Protein AF-A0A969CNP7-F1 (afdb_monomer_lite)

pLDDT: mean 70.11, std 17.5, range [32.59, 90.19]

Foldseek 3Di:
DDPPVFKDPWFFQLVCVVVLVPQFFWKKFQADLAHARRTIIMGGRDDPPCVVVVQVVVVVVRIHTADTSVVLVVLVVVLCVVPVPDDSVSSRVSSSVCRVVVDDDPPPPPPDDDDPPDDDDDDDDDDDDDDDDD

Secondary structure (DSSP, 8-state):
---TTTBPPPEEHHHHHHTTTTT-SEEEEES-SS--TTSEEEEE-S-GGGHHHHHHHHHHTTEEEEEEHHHHHHHHHHHHHH-TT--HHHHHHHHHHHHHH-SPPPGGGS------S-----------------

Sequence (134 aa):
MFTRDKFRKIKRLKCFLEEKSQHCQWLFILDTEELNLNSLCLALREDLNEFHEYTEQLKNNGFREFLSSARLENIVENLQKQKFDYTDSDLTLALNFYWKNNAFIDLECIASPSIPRGARHPLAREKRFNWSLR

Structure (mmCIF, N/CA/C/O backbone):
data_AF-A0A969CNP7-F1
#
_entry.id   AF-A0A969CNP7-F1
#
loop_
_atom_site.group_PDB
_atom_site.id
_atom_site.type_symbol
_atom_site.label_atom_id
_atom_site.label_alt_id
_atom_site.label_comp_id
_atom_site.label_asym_id
_atom_site.label_entity_id
_atom_site.label_seq_id
_atom_site.pdbx_PDB_ins_code
_atom_site.Cartn_x
_atom_site.Cartn_y
_atom_site.Cartn_z
_atom_site.occupancy
_atom_site.B_iso_or_equiv
_atom_site.auth_seq_id
_atom_site.auth_comp_id
_atom_site.auth_asym_id
_atom_site.auth_atom_id
_atom_site.pdbx_PDB_model_num
ATOM 1 N N . MET A 1 1 ? 17.282 -10.656 -15.027 1.00 47.03 1 MET A N 1
ATOM 2 C CA . MET A 1 1 ? 17.903 -11.292 -13.841 1.00 47.03 1 MET A CA 1
ATOM 3 C C . MET A 1 1 ? 17.936 -10.222 -12.757 1.00 47.03 1 MET A C 1
ATOM 5 O O . MET A 1 1 ? 18.595 -9.220 -12.973 1.00 47.03 1 MET A O 1
ATOM 9 N N . PHE A 1 2 ? 17.150 -10.349 -11.680 1.00 50.88 2 PHE A N 1
ATOM 10 C CA . PHE A 1 2 ? 17.080 -9.323 -10.628 1.00 50.88 2 PHE A CA 1
ATOM 11 C C . PHE A 1 2 ? 18.447 -9.177 -9.950 1.00 50.88 2 PHE A C 1
ATOM 13 O O . PHE A 1 2 ? 18.925 -10.128 -9.328 1.00 50.88 2 PHE A O 1
ATOM 20 N N . THR A 1 3 ? 19.077 -8.008 -10.027 1.00 52.56 3 THR A N 1
ATOM 21 C CA . THR A 1 3 ? 20.158 -7.658 -9.102 1.00 52.56 3 THR A CA 1
ATOM 22 C C . THR A 1 3 ? 19.531 -7.526 -7.717 1.00 52.56 3 THR A C 1
ATOM 24 O O . THR A 1 3 ? 18.732 -6.630 -7.448 1.00 52.56 3 THR A O 1
ATOM 27 N N . ARG A 1 4 ? 19.831 -8.493 -6.840 1.00 53.84 4 ARG A N 1
ATOM 28 C CA . ARG A 1 4 ? 19.247 -8.616 -5.490 1.00 53.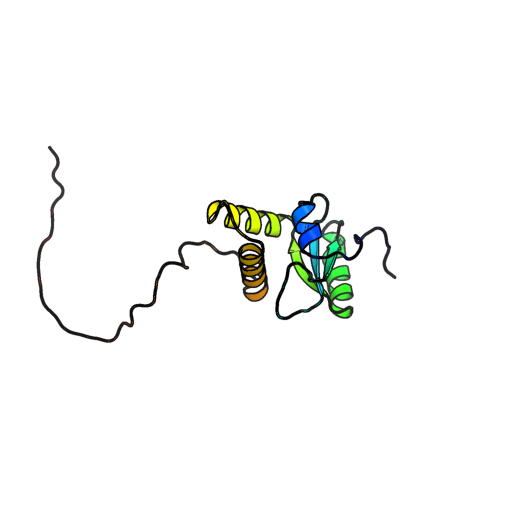84 4 ARG A CA 1
ATOM 29 C C . ARG A 1 4 ? 19.452 -7.376 -4.613 1.00 53.84 4 ARG A C 1
ATOM 31 O O . ARG A 1 4 ? 18.757 -7.243 -3.613 1.00 53.84 4 ARG A O 1
ATOM 38 N N . ASP A 1 5 ? 20.360 -6.485 -4.992 1.00 60.81 5 ASP A N 1
ATOM 39 C CA . ASP A 1 5 ? 20.718 -5.293 -4.227 1.00 60.81 5 ASP A CA 1
ATOM 40 C C . ASP A 1 5 ? 19.753 -4.108 -4.417 1.00 60.81 5 ASP A C 1
ATOM 42 O O . ASP A 1 5 ? 19.689 -3.232 -3.554 1.00 60.81 5 ASP A O 1
ATOM 46 N N . LYS A 1 6 ? 18.957 -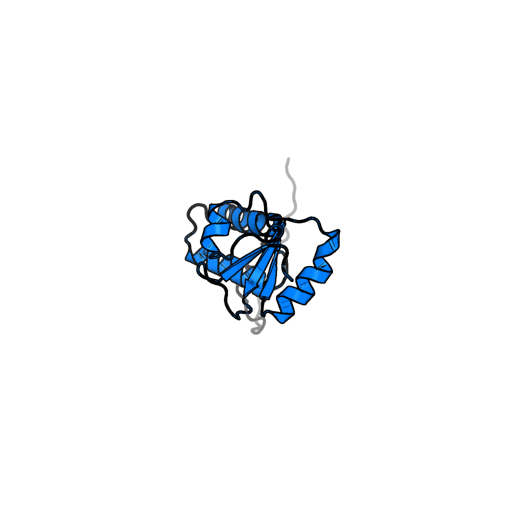4.090 -5.498 1.00 63.50 6 LYS A N 1
ATOM 47 C CA . LYS A 1 6 ? 18.099 -2.939 -5.861 1.00 63.50 6 LYS A CA 1
ATOM 48 C C . LYS A 1 6 ? 16.714 -2.960 -5.207 1.00 63.50 6 LYS A C 1
ATOM 50 O O . LYS A 1 6 ? 16.108 -1.917 -4.941 1.00 63.50 6 LYS A O 1
ATOM 55 N N . PHE A 1 7 ? 16.230 -4.159 -4.897 1.00 66.00 7 PHE A N 1
ATOM 56 C CA . PHE A 1 7 ? 14.933 -4.388 -4.272 1.00 66.00 7 PHE A CA 1
ATOM 57 C C . PHE A 1 7 ? 15.101 -4.805 -2.817 1.00 66.00 7 PHE A C 1
ATOM 59 O O . PHE A 1 7 ? 15.885 -5.697 -2.489 1.00 66.00 7 PHE A O 1
ATOM 66 N N . ARG A 1 8 ? 14.310 -4.214 -1.916 1.00 68.81 8 ARG A N 1
ATOM 67 C CA . ARG A 1 8 ? 14.160 -4.807 -0.582 1.00 68.81 8 ARG A CA 1
ATOM 68 C C . ARG A 1 8 ? 13.380 -6.118 -0.699 1.00 68.81 8 ARG A C 1
ATOM 70 O O . ARG A 1 8 ? 12.585 -6.309 -1.613 1.00 68.81 8 ARG A O 1
ATOM 77 N N . LYS A 1 9 ? 13.583 -7.006 0.279 1.00 77.50 9 LYS A N 1
ATOM 78 C CA . LYS A 1 9 ? 12.765 -8.216 0.440 1.00 77.50 9 LYS A CA 1
ATOM 79 C C . LYS A 1 9 ? 11.278 -7.853 0.395 1.00 77.50 9 LYS A C 1
ATOM 81 O O . LYS A 1 9 ? 10.885 -6.839 0.974 1.00 77.50 9 LYS A O 1
ATOM 86 N N . ILE A 1 10 ? 10.481 -8.710 -0.241 1.00 82.06 10 ILE A N 1
ATOM 87 C CA . ILE A 1 10 ? 9.021 -8.635 -0.186 1.00 82.06 10 ILE A CA 1
ATOM 88 C C . ILE A 1 10 ? 8.603 -8.692 1.287 1.00 82.06 10 ILE A C 1
ATOM 90 O O . ILE A 1 10 ? 9.034 -9.584 2.024 1.00 82.06 10 ILE A O 1
ATOM 94 N N . LYS A 1 11 ? 7.787 -7.732 1.721 1.00 85.62 11 LYS A N 1
ATOM 95 C CA . LYS A 1 11 ? 7.200 -7.690 3.067 1.00 85.62 11 LYS A CA 1
ATOM 96 C C . LYS A 1 11 ? 5.724 -7.324 2.970 1.00 85.62 11 LYS A C 1
ATOM 98 O O . LYS A 1 11 ? 5.232 -6.955 1.910 1.00 85.62 11 LYS A O 1
ATOM 103 N N . ARG A 1 12 ? 5.022 -7.417 4.094 1.00 87.69 12 ARG A N 1
ATOM 104 C CA . ARG A 1 12 ? 3.648 -6.923 4.212 1.00 87.69 12 ARG A CA 1
ATOM 105 C C . ARG A 1 12 ? 3.632 -5.397 4.252 1.00 87.69 12 ARG A C 1
ATOM 107 O O . ARG A 1 12 ? 4.556 -4.797 4.807 1.00 87.69 12 ARG A O 1
ATOM 114 N N . LEU A 1 13 ? 2.569 -4.791 3.730 1.00 85.62 13 LEU A N 1
ATOM 115 C CA . LEU A 1 13 ? 2.358 -3.340 3.730 1.00 85.62 13 LEU A CA 1
ATOM 116 C C . LEU A 1 13 ? 2.531 -2.722 5.125 1.00 85.62 13 LEU A C 1
ATOM 118 O O . LEU A 1 13 ? 3.231 -1.722 5.265 1.00 85.62 13 LEU A O 1
ATOM 122 N N . LYS A 1 14 ? 1.992 -3.370 6.167 1.00 85.88 14 LYS A N 1
ATOM 123 C CA . LYS A 1 14 ? 2.135 -2.925 7.563 1.00 85.88 14 LYS A CA 1
ATOM 124 C C . LYS A 1 14 ? 3.589 -2.701 7.972 1.00 85.88 14 LYS A C 1
ATOM 126 O O . LYS A 1 14 ? 3.914 -1.657 8.524 1.00 85.88 14 LYS A O 1
ATOM 131 N N . CYS A 1 15 ? 4.472 -3.641 7.632 1.00 83.75 15 CYS A N 1
ATOM 132 C CA . CYS A 1 15 ? 5.887 -3.550 7.982 1.00 83.75 15 CYS A CA 1
ATOM 133 C C . CYS A 1 15 ? 6.561 -2.340 7.323 1.00 83.75 15 CYS A C 1
ATOM 135 O O . CYS A 1 15 ? 7.448 -1.738 7.915 1.00 83.75 15 CYS A O 1
ATOM 137 N N . PHE A 1 16 ? 6.151 -1.968 6.106 1.00 80.94 16 PHE A N 1
ATOM 138 C CA . PHE A 1 16 ? 6.691 -0.781 5.438 1.00 80.94 16 PHE A CA 1
ATOM 139 C C . PHE A 1 16 ? 6.218 0.520 6.090 1.00 80.94 16 PHE A C 1
ATOM 141 O O . PHE A 1 16 ? 7.016 1.446 6.233 1.00 80.94 16 PHE A O 1
ATOM 148 N N . LEU A 1 17 ? 4.953 0.567 6.517 1.00 81.12 17 LEU A N 1
ATOM 149 C CA . LEU A 1 17 ? 4.370 1.724 7.200 1.00 81.12 17 LEU A CA 1
ATOM 150 C C . LEU A 1 17 ? 4.998 1.936 8.588 1.00 81.12 17 LEU A C 1
ATOM 152 O O . LEU A 1 17 ? 5.326 3.064 8.947 1.00 81.12 17 LEU A O 1
ATOM 156 N N . GLU A 1 18 ? 5.242 0.857 9.337 1.00 81.50 18 GLU A N 1
ATOM 157 C CA . GLU A 1 18 ? 5.904 0.899 10.652 1.00 81.50 18 GLU A CA 1
ATOM 158 C C . GLU A 1 18 ? 7.392 1.278 10.556 1.00 81.50 18 GLU A C 1
ATOM 160 O O . GLU A 1 18 ? 7.897 2.036 11.383 1.00 81.50 18 GLU A O 1
ATOM 165 N N . GLU A 1 19 ? 8.095 0.816 9.515 1.00 76.75 19 GLU A N 1
ATOM 166 C CA . GLU A 1 19 ? 9.504 1.160 9.253 1.00 76.75 19 GLU A CA 1
ATOM 167 C C . GLU A 1 19 ? 9.694 2.604 8.738 1.00 76.75 19 GLU A C 1
ATOM 169 O O . GLU A 1 19 ? 10.824 3.006 8.443 1.00 76.75 19 GLU A O 1
ATOM 174 N N . LYS A 1 20 ? 8.607 3.384 8.614 1.00 63.41 20 LYS A N 1
ATOM 175 C CA . LYS A 1 20 ? 8.590 4.765 8.102 1.00 63.41 20 LYS A CA 1
ATOM 176 C C . LYS A 1 20 ? 9.331 4.946 6.777 1.00 63.41 20 LYS A C 1
ATOM 178 O O . LYS A 1 20 ? 9.938 5.984 6.553 1.00 63.41 20 LYS A O 1
ATOM 183 N N . SER A 1 21 ? 9.323 3.932 5.911 1.00 60.81 21 SER A N 1
ATOM 184 C CA . SER A 1 21 ? 9.784 4.040 4.518 1.00 60.81 21 SER A CA 1
ATOM 185 C C . SER A 1 21 ? 11.183 4.646 4.287 1.00 60.81 21 SER A C 1
ATOM 187 O O . SER A 1 21 ? 11.491 4.968 3.142 1.00 60.81 21 SER A O 1
ATOM 189 N N . GLN A 1 22 ? 12.051 4.772 5.307 1.00 59.06 22 GLN A N 1
ATOM 190 C CA . GLN A 1 22 ? 13.171 5.742 5.332 1.00 59.06 22 GLN A CA 1
ATOM 191 C C . GLN A 1 22 ? 14.232 5.559 4.230 1.00 59.06 22 GLN A C 1
ATOM 193 O O . GLN A 1 22 ? 15.147 6.366 4.094 1.00 59.06 22 GLN A O 1
ATOM 198 N N . HIS A 1 23 ? 14.127 4.499 3.429 1.00 62.12 23 HIS A N 1
ATOM 199 C CA . HIS A 1 23 ? 15.056 4.185 2.349 1.00 62.12 23 HIS A CA 1
ATOM 200 C C . HIS A 1 23 ? 14.383 3.575 1.113 1.00 62.12 23 HIS A C 1
ATOM 202 O O . HIS A 1 23 ? 15.036 2.820 0.393 1.00 62.12 23 HIS A O 1
ATOM 208 N N . CYS A 1 24 ? 13.087 3.792 0.887 1.00 66.44 24 CYS A N 1
ATOM 209 C CA . CYS A 1 24 ? 12.445 3.389 -0.364 1.00 66.44 24 CYS A CA 1
ATOM 210 C C . CYS A 1 24 ? 11.841 4.597 -1.065 1.00 66.44 24 CYS A C 1
ATOM 212 O O . CYS A 1 24 ? 11.180 5.406 -0.426 1.00 66.44 24 CYS A O 1
ATOM 214 N N . GLN A 1 25 ? 12.071 4.718 -2.371 1.00 73.44 25 GLN A N 1
ATOM 215 C CA . GLN A 1 25 ? 11.462 5.779 -3.173 1.00 73.44 25 GLN A CA 1
ATOM 216 C C . GLN A 1 25 ? 10.072 5.358 -3.648 1.00 73.44 25 GLN A C 1
ATOM 218 O O . GLN A 1 25 ? 9.151 6.167 -3.615 1.00 73.44 25 GLN A O 1
ATOM 223 N N . TRP A 1 26 ? 9.904 4.077 -3.999 1.00 80.31 26 TRP A N 1
ATOM 224 C CA . TRP A 1 26 ? 8.679 3.548 -4.598 1.00 80.31 26 TRP A CA 1
ATOM 225 C C . TRP A 1 26 ? 8.259 2.216 -3.984 1.00 80.31 26 TRP A C 1
ATOM 227 O O . TRP A 1 26 ? 9.102 1.356 -3.705 1.00 80.31 26 TRP A O 1
ATOM 237 N N . LEU A 1 27 ? 6.951 2.039 -3.800 1.00 84.38 27 LEU A N 1
ATOM 238 C CA . LEU A 1 27 ? 6.337 0.768 -3.436 1.00 84.38 27 LEU A CA 1
ATOM 239 C C . LEU A 1 27 ? 5.507 0.210 -4.584 1.00 84.38 27 LEU A C 1
ATOM 241 O O . LEU A 1 27 ? 4.725 0.915 -5.219 1.00 84.38 27 LEU A O 1
ATOM 245 N N . PHE A 1 28 ? 5.632 -1.096 -4.763 1.00 86.06 28 PHE A N 1
ATOM 246 C CA . PHE A 1 28 ? 4.841 -1.907 -5.670 1.00 86.06 28 PHE A CA 1
ATOM 247 C C . PHE A 1 28 ? 4.051 -2.919 -4.851 1.00 86.06 28 PHE A C 1
ATOM 249 O O . PHE A 1 28 ? 4.574 -3.474 -3.882 1.00 86.06 28 PHE A O 1
ATOM 256 N N . ILE A 1 29 ? 2.805 -3.172 -5.229 1.00 86.56 29 ILE A N 1
ATOM 257 C CA . ILE A 1 29 ? 1.929 -4.137 -4.562 1.00 86.56 29 ILE A CA 1
ATOM 258 C C . ILE A 1 29 ? 1.536 -5.208 -5.565 1.00 86.56 29 ILE A C 1
ATOM 260 O O . ILE A 1 29 ? 1.343 -4.911 -6.740 1.00 86.56 29 ILE A O 1
ATOM 264 N N . LEU A 1 30 ? 1.452 -6.457 -5.114 1.00 85.00 30 LEU A N 1
ATOM 265 C CA . LEU A 1 30 ? 0.902 -7.534 -5.933 1.00 85.00 30 LEU A CA 1
ATOM 266 C C . LEU A 1 30 ? -0.520 -7.157 -6.384 1.00 85.00 30 LEU A C 1
ATOM 268 O O . LEU A 1 30 ? -1.326 -6.753 -5.549 1.00 85.00 30 LEU A O 1
ATOM 272 N N . ASP A 1 31 ? -0.806 -7.258 -7.680 1.00 79.75 31 ASP A N 1
ATOM 273 C CA . ASP A 1 31 ? -2.037 -6.775 -8.306 1.00 79.75 31 ASP A CA 1
ATOM 274 C C . ASP A 1 31 ? -3.259 -7.382 -7.605 1.00 79.75 31 ASP A C 1
ATOM 276 O O . ASP A 1 31 ? -3.496 -8.589 -7.630 1.00 79.75 31 ASP A O 1
ATOM 280 N N . THR A 1 32 ? -3.984 -6.520 -6.897 1.00 80.75 32 THR A N 1
ATOM 281 C CA . THR A 1 32 ? -5.132 -6.860 -6.060 1.00 80.75 32 THR A CA 1
ATOM 282 C C . THR A 1 32 ? -6.169 -5.753 -6.180 1.00 80.75 32 THR A C 1
ATOM 284 O O . THR A 1 32 ? -5.832 -4.567 -6.261 1.00 80.75 32 THR A O 1
ATOM 287 N N . GLU A 1 33 ? -7.444 -6.132 -6.176 1.00 79.56 33 GLU A N 1
ATOM 288 C CA . GLU A 1 33 ? -8.555 -5.176 -6.229 1.00 79.56 33 GLU A CA 1
ATOM 289 C C . GLU A 1 33 ? -8.658 -4.353 -4.942 1.00 79.56 33 GLU A C 1
ATOM 291 O O . GLU A 1 33 ? -8.992 -3.165 -4.975 1.00 79.56 33 GLU A O 1
ATOM 296 N N . GLU A 1 34 ? -8.319 -4.972 -3.809 1.00 82.94 34 GLU A N 1
ATOM 297 C CA . GLU A 1 34 ? -8.338 -4.334 -2.499 1.00 82.94 34 GLU A CA 1
ATOM 298 C C . GLU A 1 34 ? -7.012 -4.515 -1.772 1.00 82.94 34 GLU A C 1
ATOM 300 O O . GLU A 1 34 ? -6.431 -5.605 -1.713 1.00 82.94 34 GLU A O 1
ATOM 305 N N . LEU A 1 35 ? -6.538 -3.413 -1.202 1.00 85.75 35 LEU A N 1
ATOM 306 C CA . LEU A 1 35 ? -5.367 -3.388 -0.349 1.00 85.75 35 LEU A CA 1
ATOM 307 C C . LEU A 1 35 ? -5.757 -3.744 1.077 1.00 85.75 35 LEU A C 1
ATOM 309 O O . LEU A 1 35 ? -6.780 -3.313 1.601 1.00 85.75 35 LEU A O 1
ATOM 313 N N . ASN A 1 36 ? -4.896 -4.485 1.751 1.00 87.81 36 ASN A N 1
ATOM 314 C CA . ASN A 1 36 ? -4.958 -4.634 3.191 1.00 87.81 36 ASN A CA 1
ATOM 315 C C . ASN A 1 36 ? -3.542 -4.564 3.767 1.00 87.81 36 ASN A C 1
ATOM 317 O O . ASN A 1 36 ? -2.542 -4.627 3.053 1.00 87.81 36 ASN A O 1
ATOM 321 N N . LEU A 1 37 ? -3.440 -4.448 5.085 1.00 87.31 37 LEU A N 1
ATOM 322 C CA . LEU A 1 37 ? -2.149 -4.340 5.767 1.00 87.31 37 LEU A CA 1
ATOM 323 C C . LEU A 1 37 ? -1.248 -5.579 5.592 1.00 87.31 37 LEU A C 1
ATOM 325 O O . LEU A 1 37 ? -0.036 -5.492 5.799 1.00 87.31 37 LEU A O 1
ATOM 329 N N . ASN A 1 38 ? 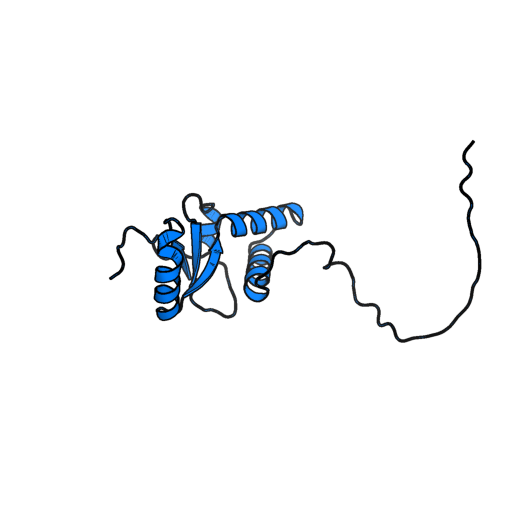-1.816 -6.717 5.183 1.00 87.50 38 ASN A N 1
ATOM 330 C CA . ASN A 1 38 ? -1.091 -7.944 4.866 1.00 87.50 38 ASN A CA 1
ATOM 331 C C . ASN A 1 38 ? -0.745 -8.088 3.375 1.00 87.50 38 ASN A C 1
ATOM 333 O O . ASN A 1 38 ? -0.062 -9.055 3.030 1.00 87.50 38 ASN A O 1
ATOM 337 N N . SER A 1 39 ? -1.169 -7.159 2.511 1.00 87.75 39 SER A N 1
ATOM 338 C CA . SER A 1 39 ? -0.827 -7.165 1.089 1.00 87.75 39 SER A CA 1
ATOM 339 C C . SER A 1 39 ? 0.688 -7.199 0.911 1.00 87.75 39 SER A C 1
ATOM 341 O O . SER A 1 39 ? 1.435 -6.533 1.637 1.00 87.75 39 SER A O 1
ATOM 343 N N . LEU A 1 40 ? 1.141 -8.022 -0.035 1.00 87.75 40 LEU A N 1
ATOM 344 C CA . LEU A 1 40 ? 2.557 -8.180 -0.331 1.00 87.75 40 LEU A CA 1
ATOM 345 C C . LEU A 1 40 ? 3.055 -6.975 -1.120 1.00 87.75 40 LEU A C 1
ATOM 347 O O . LEU A 1 40 ? 2.540 -6.655 -2.191 1.00 87.75 40 LEU A O 1
ATOM 351 N N . CYS A 1 41 ? 4.091 -6.350 -0.581 1.00 85.62 41 CYS A N 1
ATOM 352 C CA . CYS A 1 41 ? 4.700 -5.146 -1.102 1.00 85.62 41 CYS A CA 1
ATOM 353 C C . CYS A 1 41 ? 6.175 -5.390 -1.407 1.00 85.62 41 CYS A C 1
ATOM 355 O O . CYS A 1 41 ? 6.891 -6.070 -0.659 1.00 85.62 41 CYS A O 1
ATOM 357 N N . LEU A 1 42 ? 6.639 -4.773 -2.483 1.00 86.12 42 LEU A N 1
ATOM 358 C CA . LEU A 1 42 ? 8.035 -4.702 -2.869 1.00 86.12 42 LEU A CA 1
ATOM 359 C C . LEU A 1 42 ? 8.461 -3.237 -2.878 1.00 86.12 42 LEU A C 1
ATOM 361 O O . LEU A 1 42 ? 7.763 -2.386 -3.423 1.00 86.12 42 LEU A O 1
ATOM 365 N N . ALA A 1 43 ? 9.611 -2.946 -2.279 1.00 82.62 43 ALA A N 1
ATOM 366 C CA . ALA A 1 43 ? 10.140 -1.593 -2.227 1.00 82.62 43 ALA A CA 1
ATOM 367 C C . ALA A 1 43 ? 11.380 -1.456 -3.107 1.00 82.62 43 ALA A C 1
ATOM 369 O O . ALA A 1 43 ? 12.325 -2.247 -2.981 1.00 82.62 43 ALA A O 1
ATOM 370 N N . LEU A 1 44 ? 11.381 -0.426 -3.946 1.00 80.31 44 LEU A N 1
ATOM 371 C CA . LEU A 1 44 ? 12.506 -0.037 -4.785 1.00 80.31 44 LEU A CA 1
ATOM 372 C C . LEU A 1 44 ? 13.311 1.064 -4.081 1.00 80.31 44 LEU A C 1
ATOM 374 O O . LEU A 1 44 ? 12.746 2.049 -3.589 1.00 80.31 44 LEU A O 1
ATOM 378 N N . ARG A 1 45 ? 14.631 0.865 -3.992 1.00 74.62 45 ARG A N 1
ATOM 379 C CA . ARG A 1 45 ? 15.553 1.811 -3.339 1.00 74.62 45 ARG A CA 1
ATOM 380 C C . ARG A 1 45 ? 16.169 2.843 -4.288 1.00 74.62 45 ARG A C 1
ATOM 382 O O . ARG A 1 45 ? 16.671 3.847 -3.798 1.00 74.62 45 ARG A O 1
ATOM 389 N N . GLU A 1 46 ? 16.191 2.573 -5.589 1.00 68.38 46 GLU A N 1
ATOM 390 C CA . GLU A 1 46 ? 16.976 3.350 -6.555 1.00 68.38 46 GLU A CA 1
ATOM 391 C C . GLU A 1 46 ? 16.273 4.592 -7.106 1.00 68.38 46 GLU A C 1
ATOM 393 O O . GLU A 1 46 ? 15.045 4.690 -7.081 1.00 68.38 46 GLU A O 1
ATOM 398 N N . ASP A 1 47 ? 17.107 5.498 -7.630 1.00 62.03 47 ASP A N 1
ATOM 399 C CA . ASP A 1 47 ? 16.727 6.710 -8.347 1.00 62.03 47 ASP A CA 1
ATOM 400 C C . ASP A 1 47 ? 16.024 6.426 -9.682 1.00 62.03 47 ASP A C 1
ATOM 402 O O . ASP A 1 47 ? 16.244 5.419 -10.356 1.00 62.03 47 ASP A O 1
ATOM 406 N N . LEU A 1 48 ? 15.207 7.402 -10.078 1.00 61.06 48 LEU A N 1
ATOM 407 C CA . LEU A 1 48 ? 14.250 7.412 -11.191 1.00 61.06 48 LEU A CA 1
ATOM 408 C C . LEU A 1 48 ? 14.774 6.953 -12.567 1.00 61.06 48 LEU A C 1
ATOM 410 O O . LEU A 1 48 ? 13.963 6.651 -13.441 1.00 61.06 48 LEU A O 1
ATOM 414 N N . ASN A 1 49 ? 16.090 6.888 -12.782 1.00 66.12 49 ASN A N 1
ATOM 415 C CA . ASN A 1 49 ? 16.690 6.641 -14.098 1.00 66.12 49 ASN A CA 1
ATOM 416 C C . ASN A 1 49 ? 16.355 5.257 -14.679 1.00 66.12 49 ASN A C 1
ATOM 418 O O . ASN A 1 49 ? 16.204 5.132 -15.890 1.00 66.12 49 ASN A O 1
ATOM 422 N N . GLU A 1 50 ? 16.191 4.235 -13.835 1.00 67.44 50 GLU A N 1
ATOM 423 C CA . GLU A 1 50 ? 15.810 2.875 -14.261 1.00 67.44 50 GLU A CA 1
ATOM 424 C C . GLU A 1 50 ? 14.356 2.521 -13.882 1.00 67.44 50 GLU A C 1
ATOM 426 O O . GLU A 1 50 ? 13.890 1.401 -14.098 1.00 67.44 50 GLU A O 1
ATOM 431 N N . PHE A 1 51 ? 13.600 3.478 -13.331 1.00 73.50 51 PHE A N 1
ATOM 432 C CA . PHE A 1 51 ? 12.250 3.250 -12.806 1.00 73.50 51 PHE A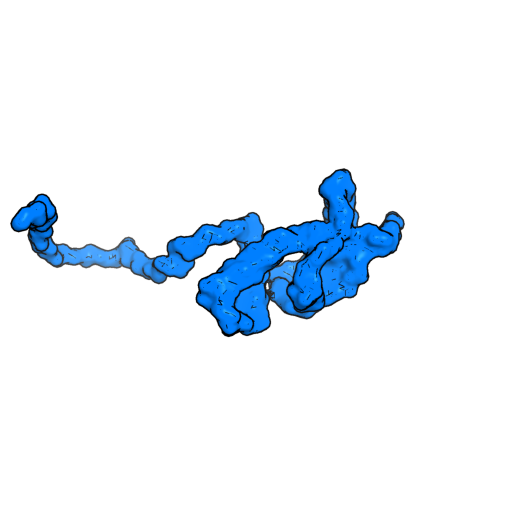 CA 1
ATOM 433 C C . PHE A 1 51 ? 11.292 2.663 -13.850 1.00 73.50 51 PHE A C 1
ATOM 435 O O . PHE A 1 51 ? 10.510 1.764 -13.539 1.00 73.50 51 PHE A O 1
ATOM 442 N N . HIS A 1 52 ? 11.366 3.143 -15.094 1.00 73.81 52 HIS A N 1
ATOM 443 C CA . HIS A 1 52 ? 10.487 2.682 -16.166 1.00 73.81 52 HIS A CA 1
ATOM 444 C C . HIS A 1 52 ? 10.738 1.211 -16.525 1.00 73.81 52 HIS A C 1
ATOM 446 O O . HIS A 1 52 ? 9.792 0.430 -16.609 1.00 73.81 52 HIS A O 1
ATOM 452 N N . GLU A 1 53 ? 12.006 0.812 -16.654 1.00 75.56 53 GLU A N 1
ATOM 453 C CA . GLU A 1 53 ? 12.374 -0.570 -16.968 1.00 75.56 53 GLU A CA 1
ATOM 454 C C . GLU A 1 53 ? 11.927 -1.528 -15.854 1.00 75.56 53 GLU A C 1
ATOM 456 O O . GLU A 1 53 ? 11.322 -2.569 -16.127 1.00 75.56 53 GLU A O 1
ATOM 461 N N . TYR A 1 54 ? 12.137 -1.152 -14.589 1.00 76.69 54 TYR A N 1
ATOM 462 C CA . TYR A 1 54 ? 11.687 -1.963 -13.458 1.00 76.69 54 TYR A CA 1
ATOM 463 C C . TYR A 1 54 ? 10.173 -2.047 -13.347 1.00 76.69 54 TYR A C 1
ATOM 465 O O . TYR A 1 54 ? 9.648 -3.109 -13.018 1.00 76.69 54 TYR A O 1
ATOM 473 N N . THR A 1 55 ? 9.465 -0.959 -13.636 1.00 77.31 55 THR A N 1
ATOM 474 C CA . THR A 1 55 ? 8.002 -0.938 -13.595 1.00 77.31 55 THR A CA 1
ATOM 475 C C . THR A 1 55 ? 7.417 -1.923 -14.602 1.00 77.31 55 THR A C 1
ATOM 477 O O . THR A 1 55 ? 6.545 -2.714 -14.244 1.00 77.31 55 THR A O 1
ATOM 480 N N . GLU A 1 56 ? 7.934 -1.953 -15.831 1.00 80.81 56 GLU A N 1
ATOM 481 C CA . GLU A 1 56 ? 7.482 -2.905 -16.852 1.00 80.81 56 GLU A CA 1
ATOM 482 C C . GLU A 1 56 ? 7.824 -4.356 -16.480 1.00 80.81 56 GLU A C 1
ATOM 484 O O . GLU A 1 56 ? 6.988 -5.255 -16.601 1.00 80.81 56 GLU A O 1
ATOM 489 N N . GLN A 1 57 ? 9.016 -4.604 -15.931 1.00 78.56 57 GLN A N 1
ATOM 490 C CA . GLN A 1 57 ? 9.385 -5.936 -15.444 1.00 78.56 57 GLN A CA 1
ATOM 491 C C . GLN A 1 57 ? 8.508 -6.399 -14.270 1.00 78.56 57 GLN A C 1
ATOM 493 O O . GLN A 1 57 ? 8.144 -7.574 -14.196 1.00 78.56 57 GLN A O 1
ATOM 498 N N . LEU A 1 58 ? 8.151 -5.508 -13.345 1.00 79.88 58 LEU A N 1
ATOM 499 C CA . LEU A 1 58 ? 7.313 -5.830 -12.190 1.00 79.88 58 LEU A CA 1
ATOM 500 C C . LEU A 1 58 ? 5.853 -6.062 -12.575 1.00 79.88 58 LEU A C 1
ATOM 502 O O . LEU A 1 58 ? 5.253 -7.013 -12.071 1.00 79.88 58 LEU A O 1
ATOM 506 N N . LYS A 1 59 ? 5.320 -5.295 -13.531 1.00 80.25 59 LYS A N 1
ATOM 507 C CA . LYS A 1 59 ? 4.002 -5.557 -14.132 1.00 80.25 59 LYS A CA 1
ATOM 508 C C . LYS A 1 59 ? 3.912 -6.963 -14.710 1.00 80.25 59 LYS A C 1
ATOM 510 O O . LYS A 1 59 ? 2.954 -7.676 -14.424 1.00 80.25 59 LYS A O 1
ATOM 515 N N . ASN A 1 60 ? 4.947 -7.410 -15.422 1.00 80.75 60 ASN A N 1
ATOM 516 C CA . ASN A 1 60 ? 5.007 -8.775 -15.958 1.00 80.75 60 ASN A CA 1
ATOM 517 C C . ASN A 1 60 ? 5.042 -9.862 -14.868 1.00 80.75 60 ASN A C 1
ATOM 519 O O . ASN A 1 60 ? 4.706 -11.011 -15.138 1.00 80.75 60 ASN A O 1
ATOM 523 N N . ASN A 1 61 ? 5.419 -9.508 -13.637 1.00 79.88 61 ASN A N 1
ATOM 524 C CA . ASN A 1 61 ? 5.393 -10.392 -12.469 1.00 79.88 61 ASN A CA 1
ATOM 525 C C . ASN A 1 61 ? 4.138 -10.197 -11.596 1.00 79.88 61 ASN A C 1
ATOM 527 O O . ASN A 1 61 ? 4.105 -10.665 -10.458 1.00 79.88 61 ASN A O 1
ATOM 531 N N . GLY A 1 62 ? 3.119 -9.499 -12.106 1.00 81.50 62 GLY A N 1
ATOM 532 C CA . GLY A 1 62 ? 1.857 -9.271 -11.408 1.00 81.50 62 GLY A CA 1
ATOM 533 C C . GLY A 1 62 ? 1.933 -8.220 -10.306 1.00 81.50 62 GLY A C 1
ATOM 534 O O . GLY A 1 62 ? 1.090 -8.227 -9.422 1.00 81.50 62 GLY A O 1
ATOM 535 N N . PHE A 1 63 ? 2.927 -7.331 -10.310 1.00 82.44 63 PHE A N 1
ATOM 536 C CA . PHE A 1 63 ? 2.982 -6.192 -9.395 1.00 82.44 63 PHE A CA 1
ATOM 537 C C . PHE A 1 63 ? 2.508 -4.919 -10.089 1.00 82.44 63 PHE A C 1
ATOM 539 O O . PHE A 1 63 ? 2.872 -4.637 -11.228 1.00 82.44 63 PHE A O 1
ATOM 546 N N . ARG A 1 64 ? 1.750 -4.099 -9.369 1.00 82.75 64 ARG A N 1
ATOM 547 C CA . ARG A 1 64 ? 1.336 -2.767 -9.796 1.00 82.75 64 ARG A CA 1
ATOM 548 C C . ARG A 1 64 ? 2.020 -1.708 -8.933 1.00 82.75 64 ARG A C 1
ATOM 550 O O . ARG A 1 64 ? 2.217 -1.885 -7.730 1.00 82.75 64 ARG A O 1
ATOM 557 N N . GLU A 1 65 ? 2.411 -0.611 -9.572 1.00 81.56 65 GLU A N 1
ATOM 558 C CA . GLU A 1 65 ? 2.928 0.579 -8.897 1.00 81.56 65 GLU A CA 1
ATOM 559 C C . GLU A 1 65 ? 1.872 1.128 -7.933 1.00 81.56 65 GLU A C 1
ATOM 561 O O . GLU A 1 65 ? 0.726 1.333 -8.331 1.00 81.56 65 GLU A O 1
ATOM 566 N N . PHE A 1 66 ? 2.246 1.341 -6.670 1.00 79.12 66 PHE A N 1
ATOM 567 C CA . PHE A 1 66 ? 1.341 1.860 -5.651 1.00 79.12 66 PHE A CA 1
ATOM 568 C C . PHE A 1 66 ? 1.595 3.330 -5.361 1.00 79.12 66 PHE A C 1
ATOM 570 O O . PHE A 1 66 ? 0.897 4.197 -5.879 1.00 79.12 66 PHE A O 1
ATOM 577 N N . LEU A 1 67 ? 2.564 3.622 -4.500 1.00 77.44 67 LEU A N 1
ATOM 578 C CA . LEU A 1 67 ? 2.839 4.974 -4.040 1.00 77.44 67 LEU A CA 1
ATOM 579 C C . LEU A 1 67 ? 4.326 5.125 -3.755 1.00 77.44 67 LEU A C 1
ATOM 581 O O . LEU A 1 67 ? 4.999 4.183 -3.328 1.00 77.44 67 LEU A O 1
ATOM 585 N N . SER A 1 68 ? 4.825 6.341 -3.949 1.00 78.31 68 SER A N 1
ATOM 586 C CA . SER A 1 68 ? 6.119 6.719 -3.403 1.00 78.31 68 SER A CA 1
ATOM 587 C C . SER A 1 68 ? 6.055 6.813 -1.878 1.00 78.31 68 SER A C 1
ATOM 589 O O . SER A 1 68 ? 4.984 7.026 -1.300 1.00 78.31 68 SER A O 1
ATOM 591 N N . SER A 1 69 ? 7.204 6.694 -1.215 1.00 77.62 69 SER A N 1
ATOM 592 C CA . SER A 1 69 ? 7.308 6.913 0.237 1.00 77.62 69 SER A CA 1
ATOM 593 C C . SER A 1 69 ? 6.753 8.272 0.651 1.00 77.62 69 SER A C 1
ATOM 595 O O . SER A 1 69 ? 5.940 8.342 1.566 1.00 77.62 69 SER A O 1
ATOM 597 N N . ALA A 1 70 ? 7.086 9.321 -0.102 1.00 78.12 70 ALA A N 1
ATOM 598 C CA . ALA A 1 70 ? 6.562 10.663 0.126 1.00 78.12 70 ALA A CA 1
ATOM 599 C C . ALA A 1 70 ? 5.027 10.715 0.040 1.00 78.12 70 ALA A C 1
ATOM 601 O O . ALA A 1 70 ? 4.373 11.386 0.836 1.00 78.12 70 ALA A O 1
ATOM 602 N N . ARG A 1 71 ? 4.403 10.006 -0.912 1.00 78.94 71 ARG A N 1
ATOM 603 C CA . ARG A 1 71 ? 2.933 9.955 -0.988 1.00 78.94 71 ARG A CA 1
ATOM 604 C C . ARG A 1 71 ? 2.328 9.191 0.184 1.00 78.94 71 ARG A C 1
ATOM 606 O O . ARG A 1 71 ? 1.294 9.609 0.690 1.00 78.94 71 ARG A O 1
ATOM 613 N N . LEU A 1 72 ? 2.960 8.112 0.634 1.00 81.44 72 LEU A N 1
ATOM 614 C CA . LEU A 1 72 ? 2.509 7.389 1.821 1.00 81.44 72 LEU A CA 1
ATOM 615 C C . LEU A 1 72 ? 2.580 8.229 3.092 1.00 81.44 72 LEU A C 1
ATOM 617 O O . LEU A 1 72 ? 1.634 8.217 3.875 1.00 81.44 72 LEU A O 1
ATOM 621 N N . GLU A 1 73 ? 3.674 8.962 3.284 1.00 82.56 73 GLU A N 1
ATOM 622 C CA . GLU A 1 73 ? 3.831 9.878 4.415 1.00 82.56 73 GLU A CA 1
ATOM 623 C C . GLU A 1 73 ? 2.708 10.914 4.425 1.00 82.56 73 GLU A C 1
ATOM 625 O O . GLU A 1 73 ? 2.031 11.064 5.437 1.00 82.56 73 GLU A O 1
ATOM 630 N N . ASN A 1 74 ? 2.399 11.509 3.269 1.00 83.44 74 ASN A N 1
ATOM 631 C CA . ASN A 1 74 ? 1.274 12.435 3.136 1.00 83.44 74 ASN A CA 1
ATOM 632 C C . ASN A 1 74 ? -0.076 11.805 3.522 1.00 83.44 74 ASN A C 1
ATOM 634 O O . ASN A 1 74 ? -0.897 12.464 4.156 1.00 83.44 74 ASN A O 1
ATOM 638 N N . ILE A 1 75 ? -0.330 10.540 3.164 1.00 85.00 75 ILE A N 1
ATOM 639 C CA . ILE A 1 75 ? -1.571 9.840 3.545 1.00 85.00 75 ILE A CA 1
ATOM 640 C C . ILE A 1 75 ? -1.653 9.678 5.062 1.00 85.00 75 ILE A C 1
ATOM 642 O O . ILE A 1 75 ? -2.694 9.966 5.654 1.00 85.00 75 ILE A O 1
ATOM 646 N N . VAL A 1 76 ? -0.562 9.241 5.691 1.00 84.81 76 VAL A N 1
ATOM 647 C CA . VAL A 1 76 ? -0.498 9.038 7.143 1.00 84.81 76 VAL A CA 1
ATOM 648 C C . VAL A 1 76 ? -0.650 10.366 7.883 1.00 84.81 76 VAL A C 1
ATOM 650 O O . VAL A 1 76 ? -1.442 10.454 8.819 1.00 84.81 76 VAL A O 1
ATOM 653 N N . GLU A 1 77 ? 0.043 11.415 7.443 1.00 85.50 77 GLU A N 1
ATOM 654 C CA . GLU A 1 77 ? -0.073 12.756 8.022 1.00 85.50 77 GLU A CA 1
ATOM 655 C C . GLU A 1 77 ? -1.488 13.324 7.874 1.00 85.50 77 GLU A C 1
ATOM 657 O O . GLU A 1 77 ? -2.040 13.888 8.820 1.00 85.50 77 GLU A O 1
ATOM 662 N N . ASN A 1 78 ? -2.107 13.161 6.703 1.00 84.12 78 ASN A N 1
ATOM 663 C CA . ASN A 1 78 ? -3.478 13.609 6.474 1.00 84.12 78 ASN A CA 1
ATOM 664 C C . ASN A 1 78 ? -4.480 12.844 7.337 1.00 84.12 78 ASN A C 1
ATOM 666 O O . ASN A 1 78 ? -5.430 13.448 7.839 1.00 84.12 78 ASN A O 1
ATOM 670 N N . LEU A 1 79 ? -4.272 11.542 7.536 1.00 84.75 79 LEU A N 1
ATOM 671 C CA . LEU A 1 79 ? -5.106 10.735 8.419 1.00 84.75 79 LEU A CA 1
ATOM 672 C C . LEU A 1 79 ? -4.962 11.188 9.877 1.00 84.75 79 LEU A C 1
ATOM 674 O O . LEU A 1 79 ? -5.970 11.390 10.548 1.00 84.75 79 LEU A O 1
ATOM 678 N N . GLN A 1 80 ? -3.735 11.448 10.334 1.00 86.06 80 GLN A N 1
ATOM 679 C CA . GLN A 1 80 ? -3.456 11.974 11.676 1.00 86.06 80 GLN A CA 1
ATOM 680 C C . GLN A 1 80 ? -4.106 13.335 11.932 1.00 86.06 80 GLN A C 1
ATOM 682 O O . GLN A 1 80 ? -4.643 13.560 13.017 1.00 86.06 80 GLN A O 1
ATOM 687 N N . LYS A 1 81 ? -4.091 14.236 10.940 1.00 86.19 81 LYS A N 1
ATOM 688 C CA . LYS A 1 81 ? -4.746 15.554 11.033 1.00 86.19 81 LYS A CA 1
ATOM 689 C C . LYS A 1 81 ? -6.265 15.446 11.181 1.00 86.19 81 LYS A C 1
ATOM 691 O O . LYS A 1 81 ? -6.866 16.292 11.833 1.00 86.19 81 LYS A O 1
ATOM 696 N N . GLN A 1 82 ? -6.880 14.426 10.582 1.00 82.69 82 GLN A N 1
ATOM 697 C CA . GLN A 1 82 ? -8.327 14.198 10.653 1.00 82.69 82 GLN A CA 1
ATOM 698 C C . GLN A 1 82 ? -8.740 13.424 11.908 1.00 82.69 82 GLN A C 1
ATOM 700 O O . GLN A 1 82 ? -9.779 13.707 12.502 1.00 82.69 82 GLN A O 1
ATOM 705 N N . LYS A 1 83 ? -7.940 12.431 12.303 1.00 86.25 83 LYS A N 1
ATOM 706 C CA . LYS A 1 83 ? -8.219 11.532 13.419 1.00 86.25 83 LYS A CA 1
ATOM 707 C C . LYS A 1 83 ? -6.905 11.151 14.096 1.00 86.25 83 LYS A C 1
ATOM 709 O O . LYS A 1 83 ? -6.160 10.316 13.597 1.00 86.25 83 LYS A O 1
ATOM 714 N N . PHE A 1 84 ? -6.643 11.758 15.253 1.00 85.06 84 PHE A N 1
ATOM 715 C CA . PHE A 1 84 ? -5.408 11.535 16.011 1.00 85.06 84 PHE A CA 1
ATOM 716 C C . PHE A 1 84 ? -5.221 10.063 16.417 1.00 85.06 84 PHE A C 1
ATOM 718 O O . PHE A 1 84 ? -4.127 9.524 16.286 1.00 85.06 84 PHE A O 1
ATOM 725 N N . ASP A 1 85 ? -6.303 9.411 16.851 1.00 90.19 85 ASP A N 1
ATOM 726 C CA . ASP A 1 85 ? -6.327 8.003 17.264 1.00 90.19 85 ASP A CA 1
ATOM 727 C C . ASP A 1 85 ? -6.988 7.137 16.177 1.00 90.19 85 ASP A C 1
ATOM 729 O O . ASP A 1 85 ? -8.085 6.590 16.334 1.00 90.19 85 ASP A O 1
ATOM 733 N N . TYR A 1 86 ? -6.388 7.142 14.984 1.00 87.12 86 TYR A N 1
ATOM 734 C CA . TYR A 1 86 ? -6.862 6.328 13.868 1.00 87.12 86 TYR A CA 1
ATOM 735 C C . TYR A 1 86 ? -6.484 4.855 14.068 1.00 87.12 86 TYR A C 1
ATOM 737 O O . TYR A 1 86 ? -5.430 4.515 14.598 1.00 87.12 86 TYR A O 1
ATOM 745 N N . THR A 1 87 ? -7.354 3.964 13.607 1.00 90.00 87 THR A N 1
ATOM 746 C CA . THR A 1 87 ? -7.170 2.513 13.686 1.00 90.00 87 THR A CA 1
ATOM 747 C C . THR A 1 87 ? -6.532 1.955 12.411 1.00 90.00 87 THR A C 1
ATOM 749 O O . THR A 1 87 ? -6.563 2.584 11.352 1.00 90.00 87 THR A O 1
ATOM 752 N N . A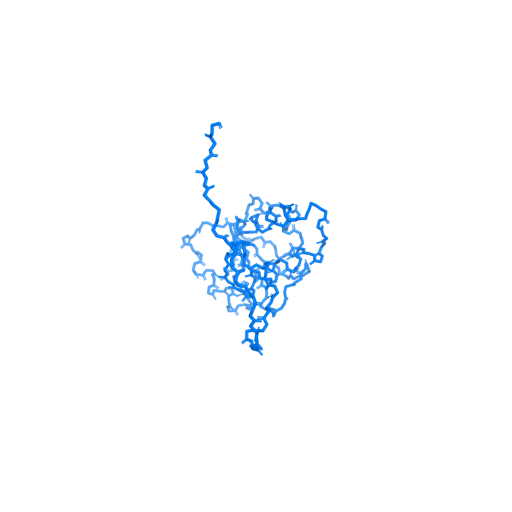SP A 1 88 ? -6.044 0.713 12.469 1.00 88.88 88 ASP A N 1
ATOM 753 C CA . ASP A 1 88 ? -5.589 -0.052 11.294 1.00 88.88 88 ASP A CA 1
ATOM 754 C C . ASP A 1 88 ? -6.652 -0.107 10.172 1.00 88.88 88 ASP A C 1
ATOM 756 O O . ASP A 1 88 ? -6.320 -0.119 8.982 1.00 88.88 88 ASP A O 1
ATOM 760 N N . SER A 1 89 ? -7.938 -0.110 10.546 1.00 88.31 89 SER A N 1
ATOM 761 C CA . SER A 1 89 ? -9.063 -0.070 9.605 1.00 88.31 89 SER A CA 1
ATOM 762 C C . SER A 1 89 ? -9.151 1.279 8.886 1.00 88.31 89 SER A C 1
ATOM 764 O O . SER A 1 89 ? -9.249 1.317 7.660 1.00 88.31 89 SER A O 1
ATOM 766 N N . ASP A 1 90 ? -9.030 2.387 9.626 1.00 86.69 90 ASP A N 1
ATOM 767 C CA . ASP A 1 90 ? -9.039 3.741 9.054 1.00 86.69 90 ASP A CA 1
ATOM 768 C C . ASP A 1 90 ? -7.870 3.932 8.071 1.00 86.69 90 ASP A C 1
ATOM 770 O O . ASP A 1 90 ? -8.047 4.466 6.975 1.00 86.69 90 ASP A O 1
ATOM 774 N N . LEU A 1 91 ? -6.685 3.424 8.426 1.00 87.12 91 LEU A N 1
ATOM 775 C CA . LEU A 1 91 ? -5.506 3.448 7.560 1.00 87.12 91 LEU A CA 1
ATOM 776 C C . LEU A 1 91 ? -5.711 2.616 6.289 1.00 87.12 91 LEU A C 1
ATOM 778 O O . LEU A 1 91 ? -5.370 3.059 5.194 1.00 87.12 91 LEU A O 1
ATOM 782 N N . THR A 1 92 ? -6.310 1.431 6.411 1.00 88.50 92 THR A N 1
ATOM 783 C CA . THR A 1 92 ? -6.625 0.576 5.258 1.00 88.50 92 THR A CA 1
ATOM 784 C C . THR A 1 92 ? -7.628 1.246 4.320 1.00 88.50 92 THR A C 1
ATOM 786 O O . THR A 1 92 ? -7.454 1.189 3.101 1.00 88.50 92 THR A O 1
ATOM 789 N N . LEU A 1 93 ? -8.650 1.913 4.862 1.00 86.69 93 LEU A N 1
ATOM 790 C CA . LEU A 1 93 ? -9.624 2.672 4.076 1.00 86.69 93 LEU A CA 1
ATOM 791 C C . LEU A 1 93 ? -8.964 3.838 3.340 1.00 86.69 93 LEU A C 1
ATOM 793 O O . LEU A 1 93 ? -9.192 3.998 2.140 1.00 86.69 93 LEU A O 1
ATOM 797 N N . ALA A 1 94 ? -8.104 4.599 4.021 1.00 85.81 94 ALA A N 1
ATOM 798 C CA . ALA A 1 94 ? -7.339 5.670 3.393 1.00 85.81 94 ALA A CA 1
ATOM 799 C C . ALA A 1 94 ? -6.480 5.120 2.242 1.00 85.81 94 ALA A C 1
ATOM 801 O O . ALA A 1 94 ? -6.592 5.579 1.111 1.00 85.81 94 ALA A O 1
ATOM 802 N N . LEU A 1 95 ? -5.697 4.066 2.471 1.00 86.50 95 LEU A N 1
ATOM 803 C CA . LEU A 1 95 ? -4.841 3.472 1.437 1.00 86.50 95 LEU A CA 1
ATOM 804 C C . LEU A 1 95 ? -5.641 2.940 0.237 1.00 86.50 95 LEU A C 1
ATOM 806 O O . LEU A 1 95 ? -5.257 3.188 -0.906 1.00 86.50 95 LEU A O 1
ATOM 810 N N . ASN A 1 96 ? -6.772 2.266 0.472 1.00 86.12 96 ASN A N 1
ATOM 811 C CA . ASN A 1 96 ? -7.660 1.804 -0.600 1.00 86.12 96 ASN A CA 1
ATOM 812 C C . ASN A 1 96 ? -8.277 2.953 -1.389 1.00 86.12 96 ASN A C 1
ATOM 814 O O . ASN A 1 96 ? -8.440 2.844 -2.603 1.00 86.12 96 ASN A O 1
ATOM 818 N N . PHE A 1 97 ? -8.622 4.052 -0.721 1.00 83.19 97 PHE A N 1
ATOM 819 C CA . PHE A 1 97 ? -9.130 5.227 -1.407 1.00 83.19 97 PHE A CA 1
ATOM 820 C C . PHE A 1 97 ? -8.085 5.767 -2.391 1.00 83.19 97 PHE A C 1
ATOM 822 O O . PHE A 1 97 ? -8.400 5.975 -3.564 1.00 83.19 97 PHE A O 1
ATOM 829 N N . TYR A 1 98 ? -6.839 5.944 -1.946 1.00 79.00 98 TYR A N 1
ATOM 830 C CA . TYR A 1 98 ? -5.756 6.435 -2.804 1.00 79.00 98 TYR A CA 1
ATOM 831 C C . TYR A 1 98 ? -5.406 5.436 -3.920 1.00 79.00 98 TYR A C 1
ATOM 833 O O . TYR A 1 98 ? -5.141 5.854 -5.046 1.00 79.00 98 TYR A O 1
ATOM 841 N N . TRP A 1 99 ? -5.483 4.131 -3.641 1.00 79.88 99 TRP A N 1
ATOM 842 C CA . TRP A 1 99 ? -5.297 3.061 -4.628 1.00 79.88 99 TRP A CA 1
ATOM 843 C C . TRP A 1 99 ? -6.319 3.104 -5.761 1.00 79.88 99 TRP A C 1
ATOM 845 O O . TRP A 1 99 ? -5.953 3.037 -6.932 1.00 79.88 99 TRP A O 1
ATOM 855 N N . LYS A 1 100 ? -7.605 3.228 -5.415 1.00 81.00 100 LYS A N 1
ATOM 856 C CA . LYS A 1 100 ? -8.711 3.169 -6.378 1.00 81.00 100 LYS A CA 1
ATOM 857 C C . LYS A 1 100 ? -8.857 4.468 -7.178 1.00 81.00 100 LYS A C 1
ATOM 859 O O . LYS A 1 100 ? -9.261 4.415 -8.334 1.00 81.00 100 LYS A O 1
ATOM 864 N N . ASN A 1 101 ? -8.527 5.620 -6.588 1.00 72.94 101 ASN A N 1
ATOM 865 C CA . ASN A 1 101 ? -8.791 6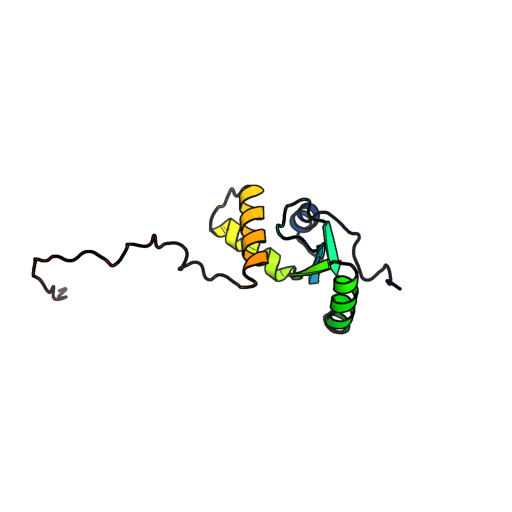.927 -7.202 1.00 72.94 101 ASN A CA 1
ATOM 866 C C . ASN A 1 101 ? -7.593 7.555 -7.925 1.00 72.94 101 ASN A C 1
ATOM 868 O O . ASN A 1 101 ? -7.774 8.572 -8.586 1.00 72.94 101 ASN A O 1
ATOM 872 N N . ASN A 1 102 ? -6.389 6.980 -7.820 1.00 61.41 102 ASN A N 1
ATOM 873 C CA . ASN A 1 102 ? -5.170 7.466 -8.481 1.00 61.41 102 ASN A CA 1
ATOM 874 C C . ASN A 1 102 ? -4.956 8.999 -8.372 1.00 61.41 102 ASN A C 1
ATOM 876 O O . ASN A 1 102 ? -4.453 9.635 -9.300 1.00 61.41 102 ASN A O 1
ATOM 880 N N . ALA A 1 103 ? -5.388 9.617 -7.265 1.00 50.38 103 ALA A N 1
ATOM 881 C CA . ALA A 1 103 ? -5.456 11.070 -7.131 1.00 50.38 103 ALA A CA 1
ATOM 882 C C . ALA A 1 103 ? -5.326 11.537 -5.672 1.00 50.38 103 ALA A C 1
ATOM 884 O O . ALA A 1 103 ? -5.882 10.941 -4.750 1.00 50.38 103 ALA A O 1
ATOM 885 N N . PHE A 1 104 ? -4.582 12.636 -5.502 1.00 44.72 104 PHE A N 1
ATOM 886 C CA . PHE A 1 104 ? -4.552 13.492 -4.313 1.00 44.72 104 PHE A CA 1
ATOM 887 C C . PHE A 1 104 ? -5.974 13.950 -3.950 1.00 44.72 104 PHE A C 1
ATOM 889 O O . PHE A 1 104 ? -6.721 14.348 -4.841 1.00 44.72 104 PHE A O 1
ATOM 896 N N . ILE A 1 105 ? -6.325 13.972 -2.661 1.00 42.97 105 ILE A N 1
ATOM 897 C CA . ILE A 1 105 ? -7.530 14.672 -2.197 1.00 42.97 105 ILE A CA 1
ATOM 898 C C . ILE A 1 105 ? -7.144 16.004 -1.558 1.00 42.97 105 ILE A C 1
ATOM 900 O O . ILE A 1 105 ? -6.323 16.038 -0.641 1.00 42.97 105 ILE A O 1
ATOM 904 N N . ASP A 1 106 ? -7.819 17.058 -2.014 1.00 41.22 106 ASP A N 1
ATOM 905 C CA . ASP A 1 106 ? -8.133 18.259 -1.242 1.00 41.22 106 ASP A CA 1
ATOM 906 C C . ASP A 1 106 ? -9.485 18.035 -0.527 1.00 41.22 106 ASP A C 1
ATOM 908 O O . ASP A 1 106 ? -10.482 17.667 -1.157 1.00 41.22 106 ASP A O 1
ATOM 912 N N . LEU A 1 107 ? -9.502 18.114 0.806 1.00 43.62 107 LEU A N 1
ATOM 913 C CA . LEU A 1 107 ? -10.517 17.472 1.664 1.00 43.62 107 LEU A CA 1
ATOM 914 C C . LEU A 1 107 ? -11.809 18.275 1.876 1.00 43.62 107 LEU A C 1
ATOM 916 O O . LEU A 1 107 ? -12.663 17.852 2.654 1.00 43.62 107 LEU A O 1
ATOM 920 N N . GLU A 1 108 ? -12.030 19.374 1.160 1.00 41.06 108 GLU A N 1
ATOM 921 C CA . GLU A 1 108 ? -13.288 20.126 1.288 1.00 41.06 108 GLU A CA 1
ATOM 922 C C . GLU A 1 108 ? -14.493 19.460 0.590 1.00 41.06 108 GLU A C 1
ATOM 924 O O . GLU A 1 108 ? -15.635 19.852 0.818 1.00 41.06 108 GLU A O 1
ATOM 929 N N . CYS A 1 109 ? -14.297 18.408 -0.215 1.00 38.25 109 CYS A N 1
ATOM 930 C CA . CYS A 1 109 ? -15.388 17.801 -0.996 1.00 38.25 109 CYS A CA 1
ATOM 931 C C . CYS A 1 109 ? -16.149 16.640 -0.328 1.00 38.25 109 CYS A C 1
ATOM 933 O O . CYS A 1 109 ? -17.147 16.188 -0.887 1.00 38.25 109 CYS A O 1
ATOM 935 N N . ILE A 1 110 ? -15.739 16.141 0.844 1.00 45.22 110 ILE A N 1
ATOM 936 C CA . ILE A 1 110 ? -16.380 14.946 1.445 1.00 45.22 110 ILE A CA 1
ATOM 937 C C . ILE A 1 110 ? -17.525 15.320 2.413 1.00 45.22 110 ILE A C 1
ATOM 939 O O . ILE A 1 110 ? -18.348 14.480 2.771 1.00 45.22 110 ILE A O 1
ATOM 943 N N . ALA A 1 111 ? -17.673 16.600 2.769 1.00 42.56 111 ALA A N 1
ATOM 944 C CA . ALA A 1 111 ? -18.759 17.083 3.623 1.00 42.56 111 ALA A CA 1
ATOM 945 C C . ALA A 1 111 ? -19.865 17.781 2.813 1.00 42.56 111 ALA A C 1
ATOM 947 O O . ALA A 1 111 ? -20.087 18.983 2.924 1.00 42.56 111 ALA A O 1
ATOM 948 N N . SER A 1 112 ? -20.600 17.035 1.991 1.00 39.47 112 SER A N 1
ATOM 949 C CA . SER A 1 112 ? -21.934 17.466 1.554 1.00 39.47 112 SER A CA 1
ATOM 950 C C . SER A 1 112 ? -22.823 16.251 1.299 1.00 39.47 112 SER A C 1
ATOM 952 O O . SER A 1 112 ? -22.727 15.642 0.233 1.00 39.47 112 SER A O 1
ATOM 954 N N . PRO A 1 113 ? -23.705 15.875 2.245 1.00 44.59 113 PRO A N 1
ATOM 955 C CA . PRO A 1 113 ? -24.788 14.963 1.927 1.00 44.59 113 PRO A CA 1
ATOM 956 C C . PRO A 1 113 ? -25.674 15.615 0.859 1.00 44.59 113 PRO A C 1
ATOM 958 O O . PRO A 1 113 ? -26.133 16.752 0.984 1.00 44.59 113 PRO A O 1
ATOM 961 N N . SER A 1 114 ? -25.872 14.879 -0.224 1.00 47.56 114 SER A N 1
ATOM 962 C CA . SER A 1 114 ? -26.710 15.207 -1.366 1.00 47.56 114 SER A CA 1
ATOM 963 C C . SER A 1 114 ? -28.148 15.513 -0.934 1.00 47.56 114 SER A C 1
ATOM 965 O O . SER A 1 114 ? -28.949 14.613 -0.699 1.00 47.56 114 SER A O 1
ATOM 967 N N . ILE A 1 115 ? -28.512 16.797 -0.886 1.00 47.19 115 ILE A N 1
ATOM 968 C CA . ILE A 1 115 ? -29.923 17.200 -0.875 1.00 47.19 115 ILE A CA 1
ATOM 969 C C . ILE A 1 115 ? -30.463 17.005 -2.302 1.00 47.19 115 ILE A C 1
ATOM 971 O O . ILE A 1 115 ? -29.936 17.623 -3.237 1.00 47.19 115 ILE A O 1
ATOM 975 N N . PRO A 1 116 ? -31.506 16.181 -2.520 1.00 44.16 116 PRO A N 1
ATOM 976 C CA . PRO A 1 116 ? -32.111 16.036 -3.834 1.00 44.16 116 PRO A CA 1
ATOM 977 C C . PRO A 1 116 ? -32.781 17.358 -4.234 1.00 44.16 116 PRO A C 1
ATOM 979 O O . PRO A 1 116 ? -33.770 17.790 -3.641 1.00 44.16 116 PRO A O 1
ATOM 982 N N . ARG A 1 117 ? -32.240 18.021 -5.265 1.00 45.72 117 ARG A N 1
ATOM 983 C CA . ARG A 1 117 ? -32.866 19.183 -5.914 1.00 45.72 117 ARG A CA 1
ATOM 984 C C . ARG A 1 117 ? -34.073 18.712 -6.724 1.00 45.72 117 ARG A C 1
ATOM 986 O O . ARG A 1 117 ? -33.981 18.491 -7.925 1.00 45.72 117 ARG A O 1
ATOM 993 N N . GLY A 1 118 ? -35.197 18.532 -6.038 1.00 47.31 118 GLY A N 1
ATOM 994 C CA . GLY A 1 118 ? -36.411 17.998 -6.643 1.00 47.31 118 GLY A CA 1
ATOM 995 C C . GLY A 1 118 ? -37.664 18.117 -5.780 1.00 47.31 118 GLY A C 1
ATOM 996 O O . GLY A 1 118 ? -38.414 17.158 -5.703 1.00 47.31 118 GLY A O 1
ATOM 997 N N . ALA A 1 119 ? -37.919 19.265 -5.145 1.00 40.19 119 ALA A N 1
ATOM 998 C CA . ALA A 1 119 ? -39.264 19.618 -4.679 1.00 40.19 119 ALA A CA 1
ATOM 999 C C . ALA A 1 119 ? -39.409 21.145 -4.560 1.00 40.19 119 ALA A C 1
ATOM 1001 O O . ALA A 1 119 ? -38.673 21.803 -3.831 1.00 40.19 119 ALA A O 1
ATOM 1002 N N . ARG A 1 120 ? -40.346 21.715 -5.325 1.00 42.81 120 ARG A N 1
ATOM 1003 C CA . ARG A 1 120 ? -40.789 23.117 -5.232 1.00 42.81 120 ARG A CA 1
ATOM 1004 C C . ARG A 1 120 ? -41.716 23.269 -4.020 1.00 42.81 120 ARG A C 1
ATOM 1006 O O . ARG A 1 120 ? -42.513 22.364 -3.811 1.00 42.81 120 ARG A O 1
ATOM 1013 N N . HIS A 1 121 ? -41.695 24.411 -3.325 1.00 37.56 121 HIS A N 1
ATOM 1014 C CA . HIS A 1 121 ? -42.754 25.455 -3.239 1.00 37.56 121 HIS A CA 1
ATOM 1015 C C . HIS A 1 121 ? -42.395 26.480 -2.110 1.00 37.56 121 HIS A C 1
ATOM 1017 O O . HIS A 1 121 ? -41.367 26.286 -1.468 1.00 37.56 121 HIS A O 1
ATOM 1023 N N . PRO A 1 122 ? -43.095 27.627 -1.927 1.00 56.19 122 PRO A N 1
ATOM 1024 C CA . PRO A 1 122 ? -42.534 28.981 -1.974 1.00 56.19 122 PRO A CA 1
ATOM 1025 C C . PRO A 1 122 ? -42.766 29.746 -0.647 1.00 56.19 122 PRO A C 1
ATOM 1027 O O . PRO A 1 122 ? -43.289 29.180 0.306 1.00 56.19 122 PRO A O 1
ATOM 1030 N N . LEU A 1 123 ? -42.501 31.065 -0.648 1.00 41.47 123 LEU A N 1
ATOM 1031 C CA . LEU A 1 123 ? -42.701 32.026 0.463 1.00 41.47 123 LEU A CA 1
ATOM 1032 C C . LEU A 1 123 ? -41.566 31.915 1.507 1.00 41.47 123 LEU A C 1
ATOM 1034 O O . LEU A 1 123 ? -41.232 30.826 1.935 1.00 41.47 123 LEU A O 1
ATOM 1038 N N . ALA A 1 124 ? -40.863 32.949 1.963 1.00 40.81 124 ALA A N 1
ATOM 1039 C CA . ALA A 1 124 ? -41.071 34.391 2.021 1.00 40.81 124 ALA A CA 1
ATOM 1040 C C . ALA A 1 124 ? -39.673 35.067 2.004 1.00 40.81 124 ALA A C 1
ATOM 1042 O O . ALA A 1 124 ? -38.717 34.527 2.546 1.00 40.81 124 ALA A O 1
ATOM 1043 N N . ARG A 1 125 ? -39.438 36.077 1.159 1.00 40.72 125 ARG A N 1
ATOM 1044 C CA . ARG A 1 125 ? -39.426 37.520 1.484 1.00 40.72 125 ARG A CA 1
ATOM 1045 C C . ARG A 1 125 ? -38.510 37.940 2.652 1.00 40.72 125 ARG A C 1
ATOM 1047 O O . ARG A 1 125 ? -38.741 37.543 3.782 1.00 40.72 125 ARG A O 1
ATOM 1054 N N . GLU A 1 126 ? -37.637 38.910 2.327 1.00 38.75 126 GLU A N 1
ATOM 1055 C CA . GLU A 1 126 ? -37.109 39.979 3.205 1.00 38.75 126 GLU A CA 1
ATOM 1056 C C . GLU A 1 126 ? -36.056 39.552 4.254 1.00 38.75 126 GLU A C 1
ATOM 1058 O O . GLU A 1 126 ? -36.234 38.582 4.964 1.00 38.75 126 GLU A O 1
ATOM 1063 N N . LYS A 1 127 ? -34.900 40.203 4.446 1.00 42.97 127 LYS A N 1
ATOM 1064 C CA . LYS A 1 127 ? -34.504 41.612 4.298 1.00 42.97 127 LYS A CA 1
ATOM 1065 C C . LYS A 1 127 ? -32.978 41.714 4.130 1.00 42.97 127 LYS A C 1
ATOM 1067 O O . LYS A 1 127 ? -32.220 40.978 4.750 1.00 42.97 127 LYS A O 1
ATOM 1072 N N . ARG A 1 128 ? -32.554 42.700 3.335 1.00 44.56 128 ARG A N 1
ATOM 1073 C CA . ARG A 1 128 ? -31.193 43.260 3.310 1.00 44.56 128 ARG A CA 1
ATOM 1074 C C . ARG A 1 128 ? -30.829 43.798 4.699 1.00 44.56 128 ARG A C 1
ATOM 1076 O O . ARG A 1 128 ? -31.645 44.508 5.281 1.00 44.56 128 ARG A O 1
ATOM 1083 N N . PHE A 1 129 ? -29.607 43.554 5.171 1.00 41.66 129 PHE A N 1
ATOM 1084 C CA . PHE A 1 129 ? -29.026 44.303 6.288 1.00 41.66 129 PHE A CA 1
ATOM 1085 C C . PHE A 1 129 ? -27.730 44.995 5.856 1.00 41.66 129 PHE A C 1
ATOM 1087 O O . PHE A 1 129 ? -26.771 44.364 5.420 1.00 41.66 129 PHE A O 1
ATOM 1094 N N . ASN A 1 130 ? -27.788 46.324 5.943 1.00 36.12 130 ASN A N 1
ATOM 1095 C CA . ASN A 1 130 ? -26.719 47.293 5.747 1.00 36.12 130 ASN A CA 1
ATOM 1096 C C . ASN A 1 130 ? -25.686 47.162 6.872 1.00 36.12 130 ASN A C 1
ATOM 1098 O O . ASN A 1 130 ? -26.061 47.080 8.041 1.00 36.12 130 ASN A O 1
ATOM 1102 N N . TRP A 1 131 ? -24.404 47.222 6.526 1.00 32.59 131 TRP A N 1
ATOM 1103 C CA . TRP A 1 131 ? -23.323 47.409 7.488 1.00 32.59 131 TRP A CA 1
ATOM 1104 C C . TRP A 1 131 ? -23.143 48.905 7.767 1.00 32.59 131 TRP A C 1
ATOM 1106 O O . TRP A 1 131 ? -22.717 49.643 6.884 1.00 32.59 131 TRP A O 1
ATOM 1116 N N . SER A 1 132 ? -23.429 49.331 8.998 1.00 41.38 132 SER A N 1
ATOM 1117 C CA . SER A 1 132 ? -22.920 50.581 9.573 1.00 41.38 132 SER A CA 1
ATOM 1118 C C . SER A 1 132 ? -22.498 50.308 11.013 1.00 41.38 132 SER A C 1
ATOM 1120 O O . SER A 1 132 ? -23.344 50.034 11.859 1.00 41.38 132 SER A O 1
ATOM 1122 N N . LEU A 1 133 ? -21.195 50.389 11.278 1.00 41.81 133 LEU A N 1
ATOM 1123 C CA . LEU A 1 133 ? -20.626 50.493 12.619 1.00 41.81 133 LEU A CA 1
ATOM 1124 C C . LEU A 1 133 ? -19.971 51.873 12.749 1.00 41.81 133 LEU A C 1
ATOM 1126 O O . LEU A 1 133 ? -18.934 52.142 12.139 1.00 41.81 133 LEU A O 1
ATOM 1130 N N . ARG A 1 134 ? -20.613 52.736 13.534 1.00 46.81 134 ARG A N 1
ATOM 1131 C CA . ARG A 1 134 ? -19.989 53.696 14.446 1.00 46.81 134 ARG A CA 1
ATOM 1132 C C . ARG A 1 134 ? -20.769 53.644 15.747 1.00 46.81 134 ARG A C 1
ATOM 1134 O O . ARG A 1 134 ? -22.011 53.538 15.650 1.00 46.81 134 ARG A O 1
#

Radius of gyration: 22.66 Å; chains: 1; bounding box: 64×65×34 Å